Protein AF-A0ABD2Y4D6-F1 (afdb_monomer)

Secondary structure (DSSP, 8-state):
--HHHHHHHHHHHHTT-HHHHSSHHHHHHHHHHHS-HHHHHHHTTS---SHHHHHHHHHHHHHHHHHHHHHHHHTT-S------------PPPP---PPPPP--------PPPP-

Sequence (115 aa):
MSVVEYSHRFHALGMFALGVMSDRKEKCDRFRRGLLKDIRYKIAAIDTDTFKKLYDASARVDTYLRRQVAEERDDRGPYVPPQRQIYRPAVPPVRSVRPPQPSFSQFRGFRPQPL

Nearest PDB structures (foldseek):
  6m11-assembly1_a  TM=4.956E-01  e=5.314E+00  Sus scrofa

Solvent-accessible surface area (backbone atoms only — not comparable to full-atom values): 7523 Å² total; per-residue (Å²): 133,53,58,67,61,48,50,54,52,50,51,62,55,34,72,80,37,50,84,61,52,68,41,66,66,56,36,39,52,54,53,53,69,73,46,56,69,70,48,42,61,70,47,66,82,55,89,55,96,41,58,67,54,42,48,54,53,45,43,54,43,47,53,50,52,53,46,51,58,49,52,62,53,63,74,62,54,82,82,73,75,81,78,74,79,74,83,70,78,81,75,75,82,77,80,79,80,76,77,86,80,82,81,90,78,86,86,86,84,85,82,86,81,90,130

Foldseek 3Di:
DALVVLVVVLVVVCVVVVVQCVDQVSSLVVSLVPADPQLNVVCVPPDDSGPVSSSVSSNVSRVVVVVVVVVVVVVVPPPDPPPDPPPDPDDPDDPPPDPDDDDPDDDDDDDDDDD

Radius of gyration: 41.94 Å; Cα contacts (8 Å, |Δi|>4): 39; chains: 1; bounding box: 67×38×130 Å

pLDDT: mean 78.08, std 15.73, range [45.16, 95.62]

Mean predicted aligned error: 16.23 Å

Structure (mmCIF, N/CA/C/O backbone):
data_AF-A0ABD2Y4D6-F1
#
_entry.id   AF-A0ABD2Y4D6-F1
#
loop_
_atom_site.group_PDB
_atom_site.id
_atom_site.type_symbol
_atom_site.label_atom_id
_atom_site.label_alt_id
_atom_site.label_comp_id
_atom_site.label_asym_id
_atom_site.label_entity_id
_atom_site.label_seq_id
_atom_site.pdbx_PDB_ins_code
_atom_site.Cartn_x
_atom_site.Cartn_y
_atom_site.Cartn_z
_atom_site.occupancy
_atom_site.B_iso_or_equiv
_atom_site.auth_seq_id
_atom_site.auth_comp_id
_atom_site.auth_asym_id
_atom_site.auth_atom_id
_atom_site.pdbx_PDB_model_num
ATOM 1 N N . MET A 1 1 ? -0.340 -3.106 -9.870 1.00 85.19 1 MET A N 1
ATOM 2 C CA . MET A 1 1 ? -1.079 -1.956 -9.304 1.00 85.19 1 MET A CA 1
ATOM 3 C C . MET A 1 1 ? -0.196 -1.295 -8.260 1.00 85.19 1 MET A C 1
ATOM 5 O O . MET A 1 1 ? 0.430 -2.020 -7.493 1.00 85.19 1 MET A O 1
ATOM 9 N N . SER A 1 2 ? -0.066 0.031 -8.282 1.00 91.69 2 SER A N 1
ATOM 10 C CA . SER A 1 2 ? 0.672 0.782 -7.250 1.00 91.69 2 SER A CA 1
ATOM 11 C C . SER A 1 2 ? -0.113 0.840 -5.944 1.00 91.69 2 SER A C 1
ATOM 13 O O . SER A 1 2 ? -1.340 0.741 -5.945 1.00 91.69 2 SER A O 1
ATOM 15 N N . VAL A 1 3 ? 0.592 1.043 -4.832 1.00 93.75 3 VAL A N 1
ATOM 16 C CA . VAL A 1 3 ? -0.030 1.306 -3.526 1.00 93.75 3 VAL A CA 1
ATOM 17 C C . VAL A 1 3 ? -0.943 2.536 -3.567 1.00 93.75 3 VAL A C 1
ATOM 19 O O . VAL A 1 3 ? -1.976 2.533 -2.903 1.00 93.75 3 VAL A O 1
ATOM 22 N N . VAL A 1 4 ? -0.616 3.548 -4.377 1.00 94.06 4 VAL A N 1
ATOM 23 C CA . VAL A 1 4 ? -1.446 4.757 -4.543 1.00 94.06 4 VAL A CA 1
ATOM 24 C C . VAL A 1 4 ? -2.771 4.425 -5.236 1.00 94.06 4 VAL A C 1
ATOM 26 O O . VAL A 1 4 ? -3.847 4.768 -4.761 1.00 94.06 4 VAL A O 1
ATOM 29 N N . GLU A 1 5 ? -2.718 3.680 -6.339 1.00 94.19 5 GLU A N 1
ATOM 30 C CA . GLU A 1 5 ? -3.926 3.243 -7.052 1.00 94.19 5 GLU A CA 1
ATOM 31 C C . GLU A 1 5 ? -4.785 2.319 -6.182 1.00 94.19 5 GLU A C 1
ATOM 33 O O . GLU A 1 5 ? -6.016 2.404 -6.175 1.00 94.19 5 GLU A O 1
ATOM 38 N N . TYR A 1 6 ? -4.125 1.437 -5.430 1.00 95.62 6 TYR A N 1
ATOM 39 C CA . TYR A 1 6 ? -4.782 0.544 -4.492 1.00 95.62 6 TYR A CA 1
ATOM 40 C C . TYR A 1 6 ? -5.503 1.316 -3.388 1.00 95.62 6 TYR A C 1
ATOM 42 O O . TYR A 1 6 ? -6.656 1.002 -3.097 1.00 95.62 6 TYR A O 1
ATOM 50 N N . SER A 1 7 ? -4.873 2.338 -2.798 1.00 94.31 7 SER A N 1
ATOM 51 C CA . SER A 1 7 ? -5.497 3.130 -1.735 1.00 94.31 7 SER A CA 1
ATOM 52 C C . SER A 1 7 ? -6.745 3.852 -2.232 1.00 94.31 7 SER A C 1
ATOM 54 O O . SER A 1 7 ? -7.771 3.817 -1.555 1.00 94.31 7 SER A O 1
ATOM 56 N N . HIS A 1 8 ? -6.714 4.412 -3.443 1.00 94.69 8 HIS A N 1
ATOM 57 C CA . HIS A 1 8 ? -7.880 5.063 -4.039 1.00 94.69 8 HIS A CA 1
ATOM 58 C C . HIS A 1 8 ? -9.045 4.081 -4.205 1.00 94.69 8 HIS A C 1
ATOM 60 O O . HIS A 1 8 ? -10.167 4.373 -3.789 1.00 94.69 8 HIS A O 1
ATOM 66 N N . ARG A 1 9 ? -8.780 2.881 -4.738 1.00 94.06 9 ARG A N 1
ATOM 67 C CA . ARG A 1 9 ? -9.802 1.828 -4.870 1.00 94.06 9 ARG A CA 1
ATOM 68 C C . ARG A 1 9 ? -10.302 1.338 -3.515 1.00 94.06 9 ARG A C 1
ATOM 70 O O . ARG A 1 9 ? -11.498 1.126 -3.350 1.00 94.06 9 ARG A O 1
ATOM 77 N N . PHE A 1 10 ? -9.410 1.193 -2.541 1.00 93.81 10 PHE A N 1
ATOM 78 C CA . PHE A 1 10 ? -9.754 0.793 -1.180 1.00 93.81 10 PHE A CA 1
ATOM 79 C C . PHE A 1 10 ? -10.701 1.801 -0.519 1.00 93.81 10 PHE A C 1
ATOM 81 O O . PHE A 1 10 ? -11.701 1.403 0.073 1.00 93.81 10 PHE A O 1
ATOM 88 N N . HIS A 1 11 ? -10.435 3.100 -0.670 1.00 91.75 11 HIS A N 1
ATOM 89 C CA . HIS A 1 11 ? -11.318 4.152 -0.171 1.00 91.75 11 HIS A CA 1
ATOM 90 C C . HIS A 1 11 ? -12.656 4.192 -0.909 1.00 91.75 11 HIS A C 1
ATOM 92 O O . HIS A 1 11 ? -13.692 4.280 -0.254 1.00 91.75 11 HIS A O 1
ATOM 98 N N . ALA A 1 12 ? -12.649 4.061 -2.238 1.00 92.88 12 ALA A N 1
ATOM 99 C CA . ALA A 1 12 ? -13.873 4.022 -3.035 1.00 92.88 12 ALA A CA 1
ATOM 100 C C . ALA A 1 12 ? -14.790 2.860 -2.619 1.00 92.88 12 ALA A C 1
ATOM 102 O O . ALA A 1 12 ? -15.984 3.057 -2.421 1.00 92.88 12 ALA A O 1
ATOM 103 N N . LEU A 1 13 ? -14.228 1.666 -2.409 1.00 90.56 13 LEU A N 1
ATOM 104 C CA . LEU A 1 13 ? -14.974 0.508 -1.906 1.00 90.56 13 LEU A CA 1
ATOM 105 C C . LEU A 1 13 ? -15.403 0.686 -0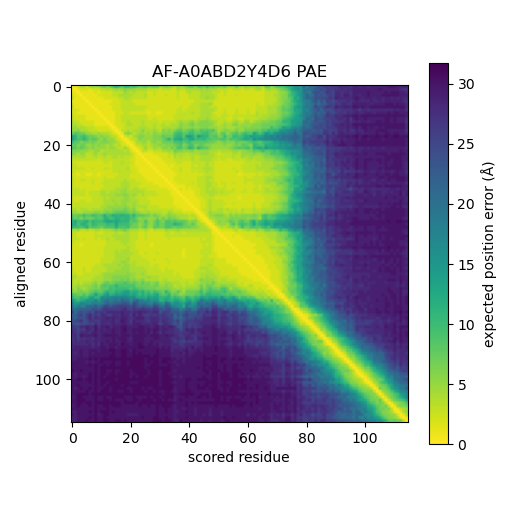.445 1.00 90.56 13 LEU A C 1
ATOM 107 O O . LEU A 1 13 ? -16.488 0.256 -0.058 1.00 90.56 13 LEU A O 1
ATOM 111 N N . GLY A 1 14 ? -14.576 1.350 0.361 1.00 88.19 14 GLY A N 1
ATOM 112 C CA . GLY A 1 14 ? -14.865 1.634 1.762 1.00 88.19 14 GLY A CA 1
ATOM 113 C C . GLY A 1 14 ? -16.122 2.478 1.979 1.00 88.19 14 GLY A C 1
ATOM 114 O O . GLY A 1 14 ? -16.788 2.299 2.996 1.00 88.19 14 GLY A O 1
ATOM 115 N N . MET A 1 15 ? -16.503 3.319 1.010 1.00 88.75 15 MET A N 1
ATOM 116 C CA . MET A 1 15 ? -17.748 4.100 1.059 1.00 88.75 15 MET A CA 1
ATOM 117 C C . MET A 1 15 ? -19.001 3.221 1.148 1.00 88.75 15 MET A C 1
ATOM 119 O O . MET A 1 15 ? -19.992 3.623 1.750 1.00 88.75 15 MET A O 1
ATOM 123 N N . PHE A 1 16 ? -18.946 2.010 0.591 1.00 89.44 16 PHE A N 1
ATOM 124 C CA . PHE A 1 16 ? -20.055 1.052 0.601 1.00 89.44 16 PHE A CA 1
ATOM 125 C C . PHE A 1 16 ? -19.988 0.074 1.782 1.00 89.44 16 PHE A C 1
ATOM 127 O O . PHE A 1 16 ? -20.924 -0.684 2.015 1.00 89.44 16 PHE A O 1
ATOM 134 N N . ALA A 1 17 ? -18.890 0.087 2.542 1.00 85.50 17 ALA A N 1
ATOM 135 C CA . ALA A 1 17 ? -18.618 -0.831 3.643 1.00 85.50 17 ALA A CA 1
ATOM 136 C C . ALA A 1 17 ? -18.323 -0.066 4.944 1.00 85.50 17 ALA A C 1
ATOM 138 O O . ALA A 1 17 ? -17.332 -0.335 5.628 1.00 85.50 17 ALA A O 1
ATOM 139 N N . LEU A 1 18 ? -19.195 0.891 5.285 1.00 81.50 18 LEU A N 1
ATOM 140 C CA . LEU A 1 18 ? -19.015 1.804 6.420 1.00 81.50 18 LEU A CA 1
ATOM 141 C C . LEU A 1 18 ? -18.755 1.062 7.736 1.00 81.50 18 LEU A C 1
ATOM 143 O O . LEU A 1 18 ? -17.799 1.392 8.425 1.00 81.50 18 LEU A O 1
ATOM 147 N N . GLY A 1 19 ? -19.515 0.004 8.042 1.00 80.50 19 GLY A N 1
ATOM 148 C CA . GLY A 1 19 ? -19.344 -0.763 9.286 1.00 80.50 19 GLY A CA 1
ATOM 149 C C . GLY A 1 19 ? -17.930 -1.325 9.483 1.00 80.50 19 GLY A C 1
ATOM 150 O O . GLY A 1 19 ? -17.418 -1.319 10.594 1.00 80.50 19 GLY A O 1
ATOM 151 N N . VAL A 1 20 ? -17.271 -1.723 8.393 1.00 75.44 20 VAL A N 1
ATOM 152 C CA . VAL A 1 20 ? -15.921 -2.314 8.395 1.00 75.44 20 VAL A CA 1
ATOM 153 C C . VAL A 1 20 ? -14.822 -1.243 8.356 1.00 75.44 20 VAL A C 1
ATOM 155 O O . VAL A 1 20 ? -13.681 -1.482 8.741 1.00 75.44 20 VAL A O 1
ATOM 158 N N . MET A 1 21 ? -15.142 -0.051 7.853 1.00 83.06 21 MET A N 1
ATOM 159 C CA . MET A 1 21 ? -14.202 1.069 7.726 1.00 83.06 21 MET A CA 1
ATOM 160 C C . MET A 1 21 ? -14.213 2.006 8.938 1.00 83.06 21 MET A C 1
ATOM 162 O O . MET A 1 21 ? -13.313 2.844 9.051 1.00 83.06 21 MET A O 1
ATOM 166 N N . SER A 1 22 ? -15.214 1.873 9.814 1.00 83.38 22 SER A N 1
ATOM 167 C CA . SER A 1 22 ? -15.376 2.657 11.042 1.00 83.38 22 SER A CA 1
ATOM 168 C C . SER A 1 22 ? -14.286 2.375 12.071 1.00 83.38 22 SER A C 1
ATOM 170 O O . SER A 1 22 ? -13.783 3.311 12.694 1.00 83.38 22 SER A O 1
ATOM 172 N N . ASP A 1 23 ? -13.890 1.109 12.241 1.00 89.25 23 ASP A N 1
ATOM 173 C CA . ASP A 1 23 ? -12.791 0.773 13.141 1.00 89.25 23 ASP A CA 1
ATOM 174 C C . ASP A 1 23 ? -11.436 1.018 12.465 1.00 89.25 23 ASP A C 1
ATOM 176 O O . ASP A 1 23 ? -11.123 0.503 11.387 1.00 89.25 23 ASP A O 1
ATOM 180 N N . ARG A 1 24 ? -10.594 1.811 13.133 1.00 87.38 24 ARG A N 1
ATOM 181 C CA . ARG A 1 24 ? -9.252 2.148 12.650 1.00 87.38 24 ARG A CA 1
ATOM 182 C C . ARG A 1 24 ? -8.375 0.906 12.556 1.00 87.38 24 ARG A C 1
ATOM 184 O O . ARG A 1 24 ? -7.613 0.793 11.594 1.00 87.38 24 ARG A O 1
ATOM 191 N N . LYS A 1 25 ? -8.479 -0.011 13.524 1.00 87.56 25 LYS A N 1
ATOM 192 C CA . LYS A 1 25 ? -7.639 -1.212 13.571 1.00 87.56 25 LYS A CA 1
ATOM 193 C C . LYS A 1 25 ? -8.032 -2.185 12.463 1.00 87.56 25 LYS A C 1
ATOM 195 O O . LYS A 1 25 ? -7.162 -2.592 11.691 1.00 87.56 25 LYS A O 1
ATOM 200 N N . GLU A 1 26 ? -9.322 -2.480 12.311 1.00 88.62 26 GLU A N 1
ATOM 201 C CA . GLU A 1 26 ? -9.814 -3.302 11.197 1.00 88.62 26 GLU A CA 1
ATOM 202 C C . GLU A 1 26 ? -9.490 -2.702 9.828 1.00 88.62 26 GLU A C 1
ATOM 204 O O . GLU A 1 26 ? -9.045 -3.422 8.929 1.00 88.62 26 GLU A O 1
ATOM 209 N N . LYS A 1 27 ? -9.648 -1.383 9.663 1.00 90.69 27 LYS A N 1
ATOM 210 C CA . LYS A 1 27 ? -9.307 -0.691 8.416 1.00 90.69 27 LYS A CA 1
ATOM 211 C C . LYS A 1 27 ? -7.834 -0.868 8.053 1.00 90.69 27 LYS A C 1
ATOM 213 O O . LYS A 1 27 ? -7.523 -1.196 6.905 1.00 90.69 27 LYS A O 1
ATOM 218 N N . CYS A 1 28 ? -6.931 -0.666 9.013 1.00 91.00 28 CYS A N 1
ATOM 219 C CA . CYS A 1 28 ? -5.499 -0.887 8.818 1.00 91.00 28 CYS A CA 1
ATOM 220 C C . CYS A 1 28 ? -5.198 -2.346 8.460 1.00 91.00 28 CYS A C 1
ATOM 222 O O . CYS A 1 28 ? -4.453 -2.603 7.514 1.00 91.00 28 CYS A O 1
ATOM 224 N N . ASP A 1 29 ? -5.803 -3.303 9.162 1.00 90.19 29 ASP A N 1
ATOM 225 C CA . ASP A 1 29 ? -5.556 -4.724 8.923 1.00 90.19 29 ASP A CA 1
ATOM 226 C C . ASP A 1 29 ? -6.073 -5.189 7.549 1.00 90.19 29 ASP A C 1
ATOM 228 O O . ASP A 1 29 ? -5.369 -5.882 6.812 1.00 90.19 29 ASP A O 1
ATOM 232 N N . ARG A 1 30 ? -7.263 -4.741 7.132 1.00 91.75 30 ARG A N 1
ATOM 233 C CA . ARG A 1 30 ? -7.797 -4.998 5.782 1.00 91.75 30 ARG A CA 1
ATOM 234 C C . ARG A 1 30 ? -6.921 -4.388 4.701 1.00 91.75 30 ARG A C 1
ATOM 236 O O . ARG A 1 30 ? -6.626 -5.054 3.707 1.00 91.75 30 ARG A O 1
ATOM 243 N N . PHE A 1 31 ? -6.486 -3.144 4.901 1.00 92.62 31 PHE A N 1
ATOM 244 C CA . PHE A 1 31 ? -5.574 -2.496 3.970 1.00 92.62 31 PHE A CA 1
ATOM 245 C C . PHE A 1 31 ? -4.290 -3.312 3.837 1.00 92.62 31 PHE A C 1
ATOM 247 O O . PHE A 1 31 ? -3.915 -3.662 2.717 1.00 92.62 31 PHE A O 1
ATOM 254 N N . ARG A 1 32 ? -3.691 -3.707 4.972 1.00 91.94 32 ARG A N 1
ATOM 255 C CA . ARG A 1 32 ? -2.483 -4.536 5.018 1.00 91.94 32 ARG A CA 1
ATOM 256 C C . ARG A 1 32 ? -2.690 -5.865 4.308 1.00 91.94 32 ARG A C 1
ATOM 258 O O . ARG A 1 32 ? -1.816 -6.265 3.552 1.00 91.94 32 ARG A O 1
ATOM 265 N N . ARG A 1 33 ? -3.837 -6.526 4.486 1.00 91.38 33 ARG A N 1
ATOM 266 C CA . ARG A 1 33 ? -4.160 -7.801 3.827 1.00 91.38 33 ARG A CA 1
ATOM 267 C C . ARG A 1 33 ? -4.173 -7.710 2.302 1.00 91.38 33 ARG A C 1
ATOM 269 O O . ARG A 1 33 ? -3.704 -8.654 1.670 1.00 91.38 33 ARG A O 1
ATOM 276 N N . GLY A 1 34 ? -4.653 -6.608 1.727 1.00 92.31 34 GLY A N 1
ATOM 277 C CA . GLY A 1 34 ? -4.705 -6.432 0.270 1.00 92.31 34 GLY A CA 1
ATOM 278 C C . GLY A 1 34 ? -3.434 -5.865 -0.374 1.00 92.31 34 GLY A C 1
ATOM 279 O O . GLY A 1 34 ? -3.382 -5.744 -1.596 1.00 92.31 34 GLY A O 1
ATOM 280 N N . LEU A 1 35 ? -2.393 -5.548 0.404 1.00 93.50 35 LEU A N 1
ATOM 281 C CA . LEU A 1 35 ? -1.088 -5.176 -0.146 1.00 93.50 35 LEU A CA 1
ATOM 282 C C . LEU A 1 35 ? -0.374 -6.381 -0.782 1.00 93.50 35 LEU A C 1
ATOM 284 O O . LEU A 1 35 ? -0.570 -7.538 -0.399 1.00 93.50 35 LEU A O 1
ATOM 288 N N . LEU A 1 36 ? 0.522 -6.095 -1.729 1.00 93.06 36 LEU A N 1
ATOM 289 C CA . LEU A 1 36 ? 1.388 -7.103 -2.344 1.00 93.06 36 LEU A CA 1
ATOM 290 C C . LEU A 1 36 ? 2.237 -7.818 -1.285 1.00 93.06 36 LEU A C 1
ATOM 292 O O . LEU A 1 36 ? 2.637 -7.220 -0.286 1.00 93.06 36 LEU A O 1
ATOM 296 N N . LYS A 1 37 ? 2.523 -9.109 -1.501 1.00 92.81 37 LYS A N 1
ATOM 297 C CA . LYS A 1 37 ? 3.276 -9.948 -0.550 1.00 92.81 37 LYS A CA 1
ATOM 298 C C . LYS A 1 37 ? 4.629 -9.330 -0.178 1.00 92.81 37 LYS A C 1
ATOM 300 O O . LYS A 1 37 ? 4.942 -9.267 1.006 1.00 92.81 37 LYS A O 1
ATOM 305 N N . ASP A 1 38 ? 5.359 -8.804 -1.156 1.00 92.50 38 ASP A N 1
ATOM 306 C CA . ASP A 1 38 ? 6.694 -8.230 -0.944 1.00 92.50 38 ASP A CA 1
ATOM 307 C C . ASP A 1 38 ? 6.641 -6.945 -0.112 1.00 92.50 38 ASP A C 1
ATOM 309 O O . ASP A 1 38 ? 7.457 -6.734 0.786 1.00 92.50 38 ASP A O 1
ATOM 313 N N . ILE A 1 39 ? 5.618 -6.119 -0.355 1.00 93.06 39 ILE A N 1
ATOM 314 C CA . ILE A 1 39 ? 5.365 -4.905 0.425 1.00 93.06 39 ILE A CA 1
ATOM 315 C C . ILE A 1 39 ? 4.987 -5.287 1.857 1.00 93.06 39 ILE A C 1
ATOM 317 O O . ILE A 1 39 ? 5.592 -4.778 2.796 1.00 93.06 39 ILE A O 1
ATOM 321 N N . ARG A 1 40 ? 4.043 -6.228 2.027 1.00 93.12 40 ARG A N 1
ATOM 322 C CA . ARG A 1 40 ? 3.607 -6.737 3.340 1.00 93.12 40 ARG A CA 1
ATOM 323 C C . ARG A 1 40 ? 4.769 -7.264 4.168 1.00 93.12 40 ARG A C 1
ATOM 325 O O . ARG A 1 40 ? 4.834 -6.967 5.354 1.00 93.12 40 ARG A O 1
ATOM 332 N N . TYR A 1 41 ? 5.671 -8.021 3.550 1.00 92.00 41 TYR A N 1
ATOM 333 C CA . TYR A 1 41 ? 6.839 -8.571 4.226 1.00 92.00 41 TYR A CA 1
ATOM 334 C C . TYR A 1 41 ? 7.766 -7.465 4.742 1.00 92.00 41 TYR A C 1
ATOM 336 O O . TYR A 1 41 ? 8.153 -7.477 5.907 1.00 92.00 41 TYR A O 1
ATOM 344 N N . LYS A 1 42 ? 8.062 -6.457 3.913 1.00 91.00 42 LYS A N 1
ATOM 345 C CA . LYS A 1 42 ? 8.951 -5.350 4.297 1.00 91.00 42 LYS A CA 1
ATOM 346 C C . LYS A 1 42 ? 8.353 -4.419 5.356 1.00 91.00 42 LYS A C 1
ATOM 348 O O . LYS A 1 42 ? 9.098 -3.894 6.176 1.00 91.00 42 LYS A O 1
ATOM 353 N N . ILE A 1 43 ? 7.034 -4.221 5.368 1.00 91.00 43 ILE A N 1
ATOM 354 C CA . ILE A 1 43 ? 6.363 -3.393 6.387 1.00 91.00 43 ILE A CA 1
ATOM 355 C C . ILE A 1 43 ? 5.985 -4.176 7.652 1.00 91.00 43 ILE A C 1
ATOM 357 O O . ILE A 1 43 ? 5.543 -3.561 8.615 1.00 91.00 43 ILE A O 1
ATOM 361 N N . ALA A 1 44 ? 6.129 -5.507 7.676 1.00 87.31 44 ALA A N 1
ATOM 362 C CA . ALA A 1 44 ? 5.709 -6.337 8.809 1.00 87.31 44 ALA A CA 1
ATOM 363 C C . ALA A 1 44 ? 6.423 -5.975 10.121 1.00 87.31 44 ALA A C 1
ATOM 365 O O . ALA A 1 44 ? 5.843 -6.152 11.186 1.00 87.31 44 ALA A O 1
ATOM 366 N N . ALA A 1 45 ? 7.649 -5.454 10.027 1.00 82.25 45 ALA A N 1
ATOM 367 C CA . ALA A 1 45 ? 8.452 -5.010 11.163 1.00 82.25 45 ALA A CA 1
ATOM 368 C C . ALA A 1 45 ? 8.111 -3.589 11.655 1.00 82.25 45 ALA A C 1
ATOM 370 O O . ALA A 1 45 ? 8.658 -3.146 12.661 1.00 82.25 45 ALA A O 1
ATOM 371 N N . ILE A 1 46 ? 7.254 -2.851 10.941 1.00 81.56 46 ILE A N 1
ATOM 372 C CA . ILE A 1 46 ? 6.908 -1.468 11.276 1.00 81.56 46 ILE A CA 1
ATOM 373 C C . ILE A 1 46 ? 5.557 -1.469 11.982 1.00 81.56 46 ILE A C 1
ATOM 375 O O . ILE A 1 46 ? 4.531 -1.773 11.372 1.00 81.56 46 ILE A O 1
ATOM 379 N N . ASP A 1 47 ? 5.550 -1.066 13.250 1.00 75.88 47 ASP A N 1
ATOM 380 C CA . ASP A 1 47 ? 4.305 -0.859 13.980 1.00 75.88 47 ASP A CA 1
ATOM 381 C C . ASP A 1 47 ? 3.623 0.426 13.497 1.00 75.88 47 ASP A C 1
ATOM 383 O O . ASP A 1 47 ? 4.065 1.554 13.739 1.00 75.88 47 ASP A O 1
ATOM 387 N N . THR A 1 48 ? 2.534 0.258 12.751 1.00 78.31 48 THR A N 1
ATOM 388 C CA . THR A 1 48 ? 1.767 1.369 12.187 1.00 78.31 48 THR A CA 1
ATOM 389 C C . THR A 1 48 ? 0.408 1.461 12.860 1.00 78.31 48 THR A C 1
ATOM 391 O O . THR A 1 48 ? -0.567 0.867 12.407 1.00 78.31 48 THR A O 1
ATOM 394 N N . ASP A 1 49 ? 0.341 2.270 13.911 1.00 82.00 49 ASP A N 1
ATOM 395 C CA . ASP A 1 49 ? -0.884 2.519 14.685 1.00 82.00 49 ASP A CA 1
ATOM 396 C C . ASP A 1 49 ? -1.932 3.367 13.927 1.00 82.00 49 ASP A C 1
ATOM 398 O O . ASP A 1 49 ? -3.092 3.493 14.304 1.00 82.00 49 ASP A O 1
ATOM 402 N N . THR A 1 50 ? -1.551 3.975 12.800 1.00 88.56 50 THR A N 1
ATOM 403 C CA . THR A 1 50 ? -2.452 4.823 12.008 1.00 88.56 50 THR A CA 1
ATOM 404 C C . THR A 1 50 ? -2.414 4.437 10.542 1.00 88.56 50 THR A C 1
ATOM 406 O O . THR A 1 50 ? -1.339 4.231 9.978 1.00 88.56 50 THR A O 1
ATOM 409 N N . PHE A 1 51 ? -3.580 4.467 9.890 1.00 90.38 51 PHE A N 1
ATOM 410 C CA . PHE A 1 51 ? -3.715 4.213 8.455 1.00 90.38 51 PHE A CA 1
ATOM 411 C C . PHE A 1 51 ? -2.758 5.067 7.615 1.00 90.38 51 PHE A C 1
ATOM 413 O O . PHE A 1 51 ? -2.122 4.560 6.699 1.00 90.38 51 PHE A O 1
ATOM 420 N N . LYS A 1 52 ? -2.589 6.348 7.968 1.00 91.75 52 LYS A N 1
ATOM 421 C CA . LYS A 1 52 ? -1.642 7.241 7.290 1.00 91.75 52 LYS A CA 1
ATOM 422 C C . LYS A 1 52 ? -0.200 6.724 7.362 1.00 91.75 52 LYS A C 1
ATOM 424 O O . LYS A 1 52 ? 0.473 6.686 6.342 1.00 91.75 52 LYS A O 1
ATOM 429 N N . LYS A 1 53 ? 0.261 6.283 8.540 1.00 92.31 53 LYS A N 1
ATOM 430 C CA . LYS A 1 53 ? 1.614 5.722 8.712 1.00 92.31 53 LYS A CA 1
ATOM 431 C C . LYS A 1 53 ? 1.785 4.442 7.892 1.00 92.31 53 LYS A C 1
ATOM 433 O O . LYS A 1 53 ? 2.807 4.277 7.235 1.00 92.31 53 LYS A O 1
ATOM 438 N N . LEU A 1 54 ? 0.767 3.577 7.895 1.00 93.12 54 LEU A N 1
ATOM 439 C CA . LEU A 1 54 ? 0.740 2.354 7.091 1.00 93.12 54 LEU A CA 1
ATOM 440 C C . LEU A 1 54 ? 0.820 2.662 5.593 1.00 93.12 54 LEU A C 1
ATOM 442 O O . LEU A 1 54 ? 1.624 2.056 4.887 1.00 93.12 54 LEU A O 1
ATOM 446 N N . TYR A 1 55 ? 0.029 3.621 5.115 1.00 94.25 55 TYR A N 1
ATOM 447 C CA . TYR A 1 55 ? 0.041 4.065 3.726 1.00 94.25 55 TYR A CA 1
ATOM 448 C C . TYR A 1 55 ? 1.399 4.653 3.327 1.00 94.25 55 TYR A C 1
ATOM 450 O O . TYR A 1 55 ? 1.988 4.192 2.351 1.00 94.25 55 TYR A O 1
ATOM 458 N N . ASP A 1 56 ? 1.926 5.599 4.109 1.00 93.81 56 ASP A N 1
ATOM 459 C CA . ASP A 1 56 ? 3.205 6.263 3.834 1.00 93.81 56 ASP A CA 1
ATOM 460 C C . ASP A 1 56 ? 4.357 5.238 3.787 1.00 93.81 56 ASP A C 1
ATOM 462 O O . ASP A 1 56 ? 5.181 5.263 2.870 1.00 93.81 56 ASP A O 1
ATOM 466 N N . ALA A 1 57 ? 4.392 4.287 4.730 1.00 93.44 57 ALA A N 1
ATOM 467 C CA . ALA A 1 57 ? 5.373 3.200 4.740 1.00 93.44 57 ALA A CA 1
ATOM 468 C C . ALA A 1 57 ? 5.226 2.282 3.516 1.00 93.44 57 ALA A C 1
ATOM 470 O O . ALA A 1 57 ? 6.211 1.970 2.847 1.00 93.44 57 ALA A O 1
ATOM 471 N N . SER A 1 58 ? 3.994 1.896 3.180 1.00 94.25 58 SER A N 1
ATOM 472 C CA . SER A 1 58 ? 3.707 1.035 2.026 1.00 94.25 58 SER A CA 1
ATOM 473 C C . SER A 1 58 ? 4.101 1.701 0.706 1.00 94.25 58 SER A C 1
ATOM 475 O O . SER A 1 58 ? 4.690 1.053 -0.156 1.00 94.25 58 SER A O 1
ATOM 477 N N . ALA A 1 59 ? 3.824 2.999 0.555 1.00 94.38 59 ALA A N 1
ATOM 478 C CA . ALA A 1 59 ? 4.161 3.768 -0.639 1.00 94.38 59 ALA A CA 1
ATOM 479 C C . ALA A 1 59 ? 5.681 3.896 -0.827 1.00 94.38 59 ALA A C 1
ATOM 481 O O . ALA A 1 59 ? 6.174 3.740 -1.942 1.00 94.38 59 ALA A O 1
ATOM 482 N N . ARG A 1 60 ? 6.438 4.108 0.260 1.00 94.19 60 ARG A N 1
ATOM 483 C CA . ARG A 1 60 ? 7.913 4.116 0.226 1.00 94.19 60 ARG A CA 1
ATOM 484 C C . ARG A 1 60 ? 8.494 2.766 -0.193 1.00 94.19 60 ARG A C 1
ATOM 486 O O . ARG A 1 60 ? 9.475 2.718 -0.927 1.00 94.19 60 ARG A O 1
ATOM 493 N N . VAL A 1 61 ? 7.899 1.668 0.266 1.00 93.81 61 VAL A N 1
ATOM 494 C CA . VAL A 1 61 ? 8.343 0.325 -0.125 1.00 93.81 61 VAL A CA 1
ATOM 495 C C . VAL A 1 61 ? 7.996 0.024 -1.585 1.00 93.81 61 VAL A C 1
ATOM 497 O O . VAL A 1 61 ? 8.829 -0.539 -2.289 1.00 93.81 61 VAL A O 1
ATOM 500 N N . ASP A 1 62 ? 6.814 0.421 -2.067 1.00 94.88 62 ASP A N 1
ATOM 501 C CA . ASP A 1 62 ? 6.420 0.265 -3.479 1.00 94.88 62 ASP A CA 1
ATOM 502 C C . ASP A 1 62 ? 7.400 0.988 -4.412 1.00 94.88 62 ASP A C 1
ATOM 504 O O . ASP A 1 62 ? 7.873 0.407 -5.388 1.00 94.88 62 ASP A O 1
ATOM 508 N N . THR A 1 63 ? 7.773 2.232 -4.091 1.00 93.31 63 THR A N 1
ATOM 509 C CA . THR A 1 63 ? 8.745 2.988 -4.895 1.00 93.31 63 THR A CA 1
ATOM 510 C C . THR A 1 63 ? 10.141 2.377 -4.842 1.00 93.31 63 THR A C 1
ATOM 512 O O . THR A 1 63 ? 10.793 2.287 -5.882 1.00 93.31 63 THR A O 1
ATOM 515 N N . TYR A 1 64 ? 10.583 1.902 -3.675 1.00 92.56 64 TYR A N 1
ATOM 516 C CA . TYR A 1 64 ? 11.857 1.196 -3.533 1.00 92.56 64 TYR A CA 1
ATOM 517 C C . TYR A 1 64 ? 11.905 -0.088 -4.373 1.00 92.56 64 TYR A C 1
ATOM 519 O O . TYR A 1 64 ? 12.845 -0.285 -5.138 1.00 92.56 64 TYR A O 1
ATOM 527 N N . LEU A 1 65 ? 10.876 -0.938 -4.286 1.00 91.25 65 LEU A N 1
ATOM 528 C CA . LEU A 1 65 ? 10.810 -2.189 -5.048 1.00 91.25 65 LEU A CA 1
ATOM 529 C C . LEU A 1 65 ? 10.768 -1.932 -6.557 1.00 91.25 65 LEU A C 1
ATOM 531 O O . LEU A 1 65 ? 11.458 -2.601 -7.319 1.00 91.25 65 LEU A O 1
ATOM 535 N N . ARG A 1 66 ? 9.996 -0.935 -6.999 1.00 90.25 66 ARG A N 1
ATOM 536 C CA . ARG A 1 66 ? 9.941 -0.547 -8.415 1.00 90.25 66 ARG A CA 1
ATOM 537 C C . ARG A 1 66 ? 11.278 -0.037 -8.927 1.00 90.25 66 ARG A C 1
ATOM 539 O O . ARG A 1 66 ? 11.636 -0.352 -10.056 1.00 90.25 66 ARG A O 1
ATOM 546 N N . ARG A 1 67 ? 12.005 0.728 -8.107 1.00 89.75 67 ARG A N 1
ATOM 547 C CA . ARG A 1 67 ? 13.350 1.194 -8.446 1.00 89.75 67 ARG A CA 1
ATOM 548 C C . ARG A 1 67 ? 14.319 0.024 -8.586 1.00 89.75 67 ARG A C 1
ATOM 550 O O . ARG A 1 67 ? 14.982 -0.052 -9.608 1.00 89.75 67 ARG A O 1
ATOM 557 N N . GLN A 1 68 ? 14.323 -0.915 -7.640 1.00 86.62 68 GLN A N 1
ATOM 558 C CA . GLN A 1 68 ? 15.180 -2.101 -7.736 1.00 86.62 68 GLN A CA 1
ATOM 559 C C . GLN A 1 68 ? 14.896 -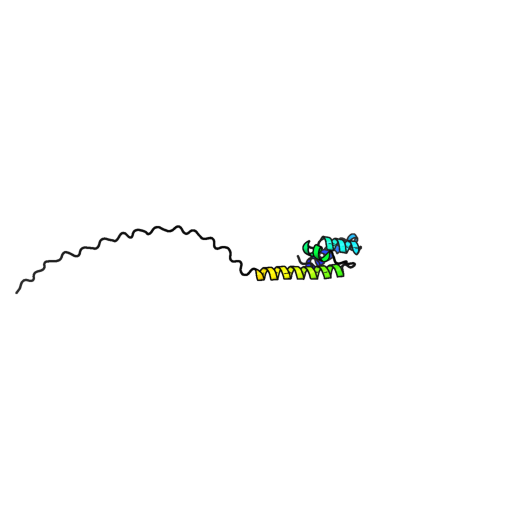2.932 -8.990 1.00 86.62 68 GLN A C 1
ATOM 561 O O . GLN A 1 68 ? 15.823 -3.361 -9.660 1.00 86.62 68 GLN A O 1
ATOM 566 N N . VAL A 1 69 ? 13.624 -3.126 -9.347 1.00 85.56 69 VAL A N 1
ATOM 567 C CA . VAL A 1 69 ? 13.260 -3.849 -10.578 1.00 85.56 69 VAL A CA 1
ATOM 568 C C . VAL A 1 69 ? 13.704 -3.097 -11.839 1.00 85.56 69 VAL A C 1
ATOM 570 O O . VAL A 1 69 ? 13.998 -3.733 -12.848 1.00 85.56 69 VAL A O 1
ATOM 573 N N . ALA A 1 70 ? 13.723 -1.763 -11.812 1.00 81.88 70 ALA A N 1
ATOM 574 C CA . ALA A 1 70 ? 14.221 -0.960 -12.925 1.00 81.88 70 ALA A CA 1
ATOM 575 C C . ALA A 1 70 ? 15.751 -1.057 -13.049 1.00 81.88 70 ALA A C 1
ATOM 577 O O . ALA A 1 70 ? 16.241 -1.358 -14.131 1.00 81.88 70 ALA A O 1
ATOM 578 N N . GLU A 1 71 ? 16.481 -0.907 -11.942 1.00 79.81 71 GLU A N 1
ATOM 579 C CA . GLU A 1 71 ? 17.946 -1.048 -11.896 1.00 79.81 71 GLU A CA 1
ATOM 580 C C . GLU A 1 71 ? 18.389 -2.448 -12.355 1.00 79.81 71 GLU A C 1
ATOM 582 O O . GLU A 1 71 ? 19.218 -2.587 -13.249 1.00 79.81 71 GLU A O 1
ATOM 587 N N . GLU A 1 72 ? 17.737 -3.502 -11.857 1.00 77.31 72 GLU A N 1
ATOM 588 C CA . GLU A 1 72 ? 18.057 -4.887 -12.224 1.00 77.31 72 GLU A CA 1
ATOM 589 C C . GLU A 1 72 ? 17.720 -5.220 -13.692 1.00 77.31 72 GLU A C 1
ATOM 591 O O . GLU A 1 72 ? 18.159 -6.242 -14.223 1.00 77.31 72 GLU A O 1
ATOM 596 N N . ARG A 1 73 ? 16.910 -4.397 -14.367 1.00 69.00 73 ARG A N 1
ATOM 597 C CA . ARG A 1 73 ? 16.675 -4.509 -15.813 1.00 69.00 73 ARG A CA 1
ATOM 598 C C . ARG A 1 73 ? 17.753 -3.807 -16.623 1.00 69.00 73 ARG A C 1
ATOM 600 O O . ARG A 1 73 ? 18.126 -4.344 -17.663 1.00 69.00 73 ARG A O 1
ATOM 607 N N . ASP A 1 74 ? 18.247 -2.672 -16.146 1.00 67.62 74 ASP A N 1
ATOM 608 C CA . ASP A 1 74 ? 19.320 -1.934 -16.810 1.00 67.62 74 ASP A CA 1
ATOM 609 C C . ASP A 1 74 ? 20.654 -2.700 -16.732 1.00 67.62 74 ASP A C 1
ATOM 611 O O . ASP A 1 74 ? 21.375 -2.781 -17.728 1.00 67.62 74 ASP A O 1
ATOM 615 N N . ASP A 1 75 ? 20.930 -3.388 -15.617 1.00 63.03 75 ASP A N 1
ATOM 616 C CA . ASP A 1 75 ? 22.156 -4.185 -15.437 1.00 63.03 75 ASP A CA 1
ATOM 617 C C . ASP A 1 75 ? 22.226 -5.452 -16.312 1.00 63.03 75 ASP A C 1
ATOM 619 O O . ASP A 1 75 ? 23.305 -6.006 -16.532 1.00 63.03 75 ASP A O 1
ATOM 623 N N . ARG A 1 76 ? 21.097 -5.939 -16.847 1.00 62.25 76 ARG A N 1
ATOM 624 C CA . ARG A 1 76 ? 21.076 -7.157 -17.685 1.00 62.25 76 ARG A CA 1
ATOM 625 C C . ARG A 1 76 ? 21.601 -6.930 -19.104 1.00 62.25 76 ARG A C 1
ATOM 627 O O . ARG A 1 76 ? 21.751 -7.906 -19.842 1.00 62.25 76 ARG A O 1
ATOM 634 N N . GLY A 1 77 ? 21.891 -5.682 -19.484 1.00 64.81 77 GLY A N 1
ATOM 635 C CA . GLY A 1 77 ? 22.285 -5.321 -20.845 1.00 64.81 77 GLY A CA 1
ATOM 636 C C . GLY A 1 77 ? 21.220 -5.701 -21.890 1.00 64.81 77 GLY A C 1
ATOM 637 O O . GLY A 1 77 ? 20.149 -6.219 -21.557 1.00 64.81 77 GLY A O 1
ATOM 638 N N . PRO A 1 78 ? 21.464 -5.455 -23.189 1.00 66.88 78 PRO A N 1
ATOM 639 C CA . PRO A 1 78 ? 20.575 -5.934 -24.237 1.00 66.88 78 PRO A CA 1
ATOM 640 C C . PRO A 1 78 ? 20.512 -7.461 -24.168 1.00 66.88 78 PRO A C 1
ATOM 642 O O . PRO A 1 78 ? 21.532 -8.133 -24.316 1.00 66.88 78 PRO A O 1
ATOM 645 N N . TYR A 1 79 ? 19.320 -8.020 -23.958 1.00 61.03 79 TYR A N 1
ATOM 646 C CA . TYR A 1 79 ? 19.110 -9.457 -24.094 1.00 61.03 79 TYR A CA 1
ATOM 647 C C . TYR A 1 79 ? 19.499 -9.870 -25.518 1.00 61.03 79 TYR A C 1
ATOM 649 O O . TYR A 1 79 ? 18.777 -9.579 -26.473 1.00 61.03 79 TYR A O 1
ATOM 657 N N . VAL A 1 80 ? 20.650 -10.529 -25.665 1.00 67.56 80 VAL A N 1
ATOM 658 C CA . VAL A 1 80 ? 21.047 -11.173 -26.916 1.00 67.56 80 VAL A CA 1
ATOM 659 C C . VAL A 1 80 ? 20.482 -12.592 -26.854 1.00 67.56 80 VAL A C 1
ATOM 661 O O . VAL A 1 80 ? 21.020 -13.420 -26.114 1.00 67.56 80 VAL A O 1
ATOM 664 N N . PRO A 1 81 ? 19.376 -12.905 -27.556 1.00 70.69 81 PRO A N 1
ATOM 665 C CA . PRO A 1 81 ? 18.920 -14.283 -27.635 1.00 70.69 81 PRO A CA 1
ATOM 666 C C . PRO A 1 81 ? 20.057 -15.134 -28.215 1.00 70.69 81 PRO A C 1
ATOM 668 O O . PRO A 1 81 ? 20.723 -14.681 -29.153 1.00 70.69 81 PRO A O 1
ATOM 671 N N . PRO A 1 82 ? 20.297 -16.354 -27.701 1.00 65.56 82 PRO A N 1
ATOM 672 C CA . PRO A 1 82 ? 21.295 -17.232 -28.288 1.00 65.56 82 PRO A CA 1
ATOM 673 C C . PRO A 1 82 ? 20.961 -17.408 -29.769 1.00 65.56 82 PRO A C 1
ATOM 675 O O . PRO A 1 82 ? 19.865 -17.868 -30.107 1.00 65.56 82 PRO A O 1
ATOM 678 N N . GLN A 1 83 ? 21.878 -16.991 -30.653 1.00 63.62 83 GLN A N 1
ATOM 679 C CA . GLN A 1 83 ? 21.735 -17.221 -32.085 1.00 63.62 83 GLN A CA 1
ATOM 680 C C . GLN A 1 83 ? 21.596 -18.727 -32.272 1.00 63.62 83 GLN A C 1
ATOM 682 O O . GLN A 1 83 ? 22.556 -19.481 -32.118 1.00 63.62 83 GLN A O 1
ATOM 687 N N . ARG A 1 84 ? 20.376 -19.174 -32.579 1.00 62.34 84 ARG A N 1
ATOM 688 C CA . ARG A 1 84 ? 20.156 -20.520 -33.083 1.00 62.34 84 ARG A CA 1
ATOM 689 C C . ARG A 1 84 ? 21.066 -20.653 -34.295 1.00 62.34 84 ARG A C 1
ATOM 691 O O . ARG A 1 84 ? 20.852 -19.958 -35.286 1.00 62.34 84 ARG A O 1
ATOM 698 N N . GLN A 1 85 ? 22.088 -21.501 -34.196 1.00 59.81 85 GLN A N 1
ATOM 699 C CA . GLN A 1 85 ? 22.835 -21.959 -35.357 1.00 59.81 85 GLN A CA 1
ATOM 700 C C . GLN A 1 85 ? 21.8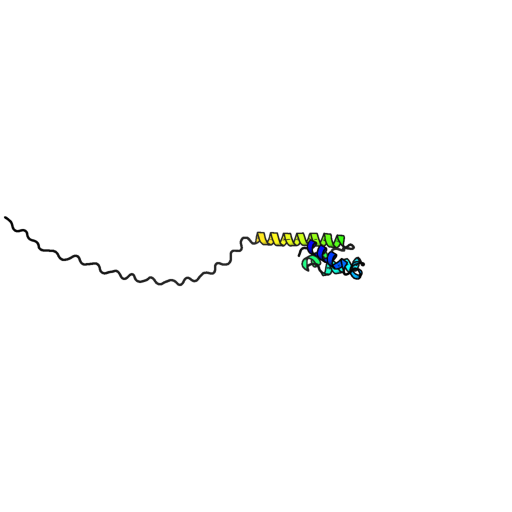09 -22.593 -36.290 1.00 59.81 85 GLN A C 1
ATOM 702 O O . GLN A 1 85 ? 21.364 -23.721 -36.082 1.00 59.81 85 GLN A O 1
ATOM 707 N N . ILE A 1 86 ? 21.365 -21.824 -37.282 1.00 59.62 86 ILE A N 1
ATOM 708 C CA . ILE A 1 86 ? 20.617 -22.360 -38.403 1.00 59.62 86 ILE A CA 1
ATOM 709 C C . ILE A 1 86 ? 21.614 -23.285 -39.081 1.00 59.62 86 ILE A C 1
ATOM 711 O O . ILE A 1 86 ? 22.556 -22.825 -39.725 1.00 59.62 86 ILE A O 1
ATOM 715 N N . TYR A 1 87 ? 21.454 -24.586 -38.856 1.00 54.28 87 TYR A N 1
ATOM 716 C CA . TYR A 1 87 ? 22.218 -25.599 -39.558 1.00 54.28 87 TYR A CA 1
ATOM 717 C C . TYR A 1 87 ? 21.891 -25.420 -41.040 1.00 54.28 87 TYR A C 1
ATOM 719 O O . TYR A 1 87 ? 20.806 -25.773 -41.499 1.00 54.28 87 TYR A O 1
ATOM 727 N N . ARG A 1 88 ? 22.785 -24.753 -41.771 1.00 56.22 88 ARG A N 1
ATOM 728 C CA . ARG A 1 88 ? 22.678 -24.580 -43.214 1.00 56.22 88 ARG A CA 1
ATOM 729 C C . ARG A 1 88 ? 23.339 -25.820 -43.809 1.00 56.22 88 ARG A C 1
ATOM 731 O O . ARG A 1 88 ? 24.563 -25.913 -43.727 1.00 56.22 88 ARG A O 1
ATOM 738 N N . PRO A 1 89 ? 22.582 -26.808 -44.321 1.00 54.12 89 PRO A N 1
ATOM 739 C CA . PRO A 1 89 ? 23.202 -27.973 -44.930 1.00 54.12 89 PRO A CA 1
ATOM 740 C C . PRO A 1 89 ? 24.102 -27.495 -46.070 1.00 54.12 89 PRO A C 1
ATOM 742 O O . PRO A 1 89 ? 23.691 -26.684 -46.905 1.00 54.12 89 PRO A O 1
ATOM 745 N N . ALA A 1 90 ? 25.355 -27.947 -46.055 1.00 61.62 90 ALA A N 1
ATOM 746 C CA . ALA A 1 90 ? 26.310 -27.653 -47.106 1.00 61.62 90 ALA A CA 1
ATOM 747 C C . ALA A 1 90 ? 25.757 -28.211 -48.421 1.00 61.62 90 ALA A C 1
ATOM 749 O O . ALA A 1 90 ? 25.593 -29.421 -48.577 1.00 61.62 90 ALA A O 1
ATOM 750 N N . VAL A 1 91 ? 25.430 -27.320 -49.354 1.00 68.50 91 VAL A N 1
ATOM 751 C CA . VAL A 1 91 ? 25.048 -27.715 -50.708 1.00 68.50 91 VAL A CA 1
ATOM 752 C C . VAL A 1 91 ? 26.311 -28.284 -51.364 1.00 68.50 91 VAL A C 1
ATOM 754 O O . VAL A 1 91 ? 27.325 -27.580 -51.392 1.00 68.50 91 VAL A O 1
ATOM 757 N N . PRO A 1 92 ? 26.313 -29.537 -51.850 1.00 64.31 92 PRO A N 1
ATOM 758 C CA . PRO A 1 92 ? 27.477 -30.074 -52.536 1.00 64.31 92 PRO A CA 1
ATOM 759 C C . PRO A 1 92 ? 27.757 -29.246 -53.801 1.00 64.31 92 PRO A C 1
ATOM 761 O O . PRO A 1 92 ? 26.814 -28.788 -54.454 1.00 64.31 92 PRO A O 1
ATOM 764 N N . PRO A 1 93 ? 29.034 -29.031 -54.164 1.00 58.59 93 PRO A N 1
ATOM 765 C CA . PRO A 1 93 ? 29.378 -28.253 -55.343 1.00 58.59 93 PRO A CA 1
ATOM 766 C C . PRO A 1 93 ? 28.806 -28.931 -56.590 1.00 58.59 93 PRO A C 1
ATOM 768 O O . PRO A 1 93 ? 29.118 -30.084 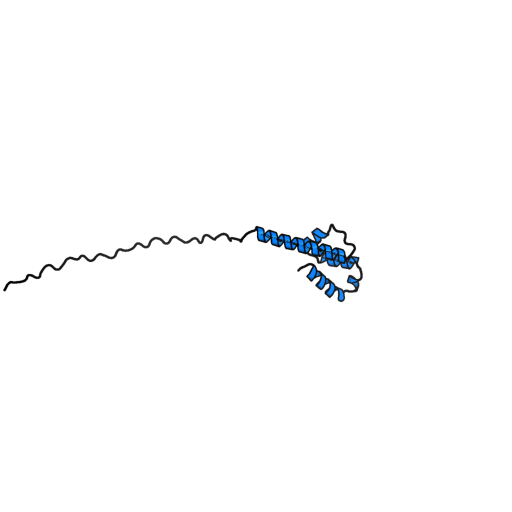-56.895 1.00 58.59 93 PRO A O 1
ATOM 771 N N . VAL A 1 94 ? 27.958 -28.202 -57.316 1.00 62.56 94 VAL A N 1
ATOM 772 C CA . VAL A 1 94 ? 27.464 -28.625 -58.626 1.00 62.56 94 VAL A CA 1
ATOM 773 C C . VAL A 1 94 ? 28.674 -28.742 -59.546 1.00 62.56 94 VAL A C 1
ATOM 775 O O . VAL A 1 94 ? 29.404 -27.776 -59.765 1.00 62.56 94 VAL A O 1
ATOM 778 N N . ARG A 1 95 ? 28.913 -2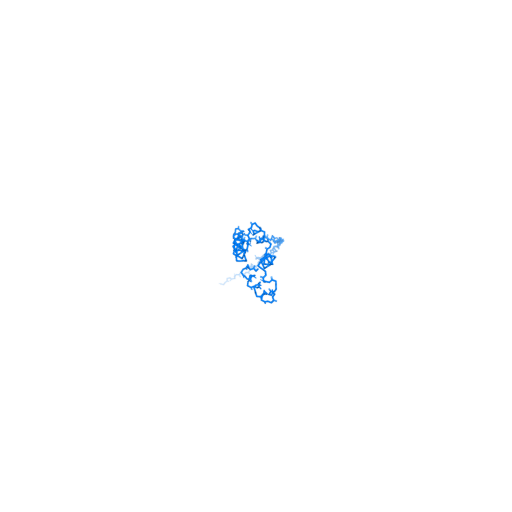9.950 -60.057 1.00 57.47 95 ARG A N 1
ATOM 779 C CA . ARG A 1 95 ? 29.957 -30.234 -61.042 1.00 57.47 95 ARG A CA 1
ATOM 780 C C . ARG A 1 95 ? 29.665 -29.394 -62.288 1.00 57.47 95 ARG A C 1
ATOM 782 O O . ARG A 1 95 ? 28.749 -29.711 -63.043 1.00 57.47 95 ARG A O 1
ATOM 789 N N . SER A 1 96 ? 30.425 -28.323 -62.498 1.00 57.91 96 SER A N 1
ATOM 790 C CA . SER A 1 96 ? 30.363 -27.536 -63.728 1.00 57.91 96 SER A CA 1
ATOM 791 C C . SER A 1 96 ? 30.767 -28.426 -64.901 1.00 57.91 96 SER A C 1
ATOM 793 O O . SER A 1 96 ? 31.948 -28.718 -65.097 1.00 57.91 96 SER A O 1
ATOM 795 N N . VAL A 1 97 ? 29.786 -28.895 -65.669 1.00 61.34 97 VAL A N 1
ATOM 796 C CA . VAL A 1 97 ? 30.036 -29.574 -66.939 1.00 61.34 97 VAL A CA 1
ATOM 797 C C . VAL A 1 97 ? 30.557 -28.513 -67.904 1.00 61.34 97 VAL A C 1
ATOM 799 O O . VAL A 1 97 ? 29.834 -27.604 -68.305 1.00 61.34 97 VAL A O 1
ATOM 802 N N . ARG A 1 98 ? 31.853 -28.583 -68.208 1.00 56.84 98 ARG A N 1
ATOM 803 C CA . ARG A 1 98 ? 32.524 -27.688 -69.1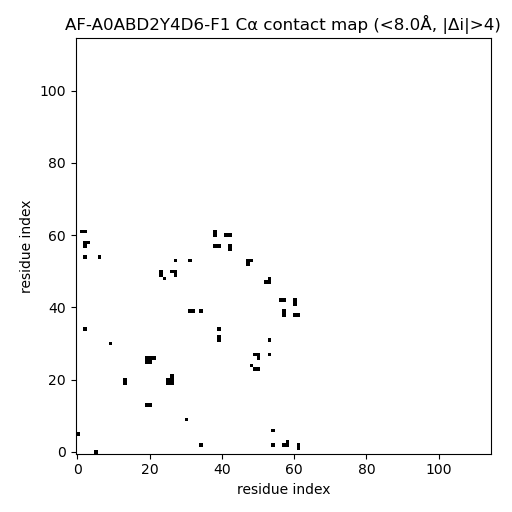53 1.00 56.84 98 ARG A CA 1
ATOM 804 C C . ARG A 1 98 ? 31.919 -27.928 -70.545 1.00 56.84 98 ARG A C 1
ATOM 806 O O . ARG A 1 98 ? 31.942 -29.077 -70.988 1.00 56.84 98 ARG A O 1
ATOM 813 N N . PRO A 1 99 ? 31.383 -26.912 -71.243 1.00 58.34 99 PRO A N 1
ATOM 814 C CA . PRO A 1 99 ? 30.933 -27.106 -72.614 1.00 58.34 99 PRO A CA 1
ATOM 815 C C . PRO A 1 99 ? 32.137 -27.438 -73.518 1.00 58.34 99 PRO A C 1
ATOM 817 O O . PRO A 1 99 ? 33.244 -26.942 -73.269 1.00 58.34 99 PRO A O 1
ATOM 820 N N . PRO A 1 100 ? 31.954 -28.291 -74.541 1.00 57.00 100 PRO A N 1
ATOM 821 C CA . PRO A 1 100 ? 33.021 -28.646 -75.465 1.00 57.00 100 PRO A CA 1
ATOM 822 C C . PRO A 1 100 ? 33.468 -27.414 -76.259 1.00 57.00 100 PRO A C 1
ATOM 824 O O . PRO A 1 100 ? 32.654 -26.659 -76.786 1.00 57.00 100 PRO A O 1
ATOM 827 N N . GLN A 1 101 ? 34.784 -27.212 -76.323 1.00 59.59 101 GLN A N 1
ATOM 828 C CA . GLN A 1 101 ? 35.412 -26.180 -77.147 1.00 59.59 101 GLN A CA 1
ATOM 829 C C . GLN A 1 101 ? 35.219 -26.534 -78.632 1.00 59.59 101 GLN A C 1
ATOM 831 O O . GLN A 1 101 ? 35.511 -27.673 -79.009 1.00 59.59 101 GLN A O 1
ATOM 836 N N . PRO A 1 102 ? 34.769 -25.605 -79.492 1.00 52.59 102 PRO A N 1
ATOM 837 C CA . PRO A 1 102 ? 34.725 -25.851 -80.925 1.00 52.59 102 PRO A CA 1
ATOM 838 C C . PRO A 1 102 ? 36.148 -25.882 -81.497 1.00 52.59 102 PRO A C 1
ATOM 840 O O . PRO A 1 102 ? 36.907 -24.918 -81.397 1.00 52.59 102 PRO A O 1
ATOM 843 N N . SER A 1 103 ? 36.513 -27.006 -82.112 1.00 55.03 103 SER A N 1
ATOM 844 C CA . SER A 1 103 ? 37.752 -27.153 -82.869 1.00 55.03 103 SER A CA 1
ATOM 845 C C . SER A 1 103 ? 37.694 -26.286 -84.128 1.00 55.03 103 SER A C 1
ATOM 847 O O . SER A 1 103 ? 36.994 -26.615 -85.086 1.00 55.03 103 SER A O 1
ATOM 849 N N . PHE A 1 104 ? 38.437 -25.181 -84.146 1.00 54.75 104 PHE A N 1
ATOM 850 C CA . PHE A 1 104 ? 38.639 -24.384 -85.353 1.00 54.75 104 PHE A CA 1
ATOM 851 C C . PHE A 1 104 ? 39.641 -25.108 -86.259 1.00 54.75 104 PHE A C 1
ATOM 853 O O . PHE A 1 104 ? 40.856 -25.018 -86.096 1.00 54.75 104 PHE A O 1
ATOM 860 N N . SER A 1 105 ? 39.134 -25.904 -87.192 1.00 58.47 105 SER A N 1
ATOM 861 C CA . SER A 1 105 ? 39.928 -26.508 -88.261 1.00 58.47 105 SER A CA 1
ATOM 862 C C . SER A 1 105 ? 39.021 -26.777 -89.443 1.00 58.47 105 SER A C 1
ATOM 864 O O . SER A 1 105 ? 38.455 -27.857 -89.531 1.00 58.47 105 SER A O 1
ATOM 866 N N . GLN A 1 106 ? 38.876 -25.782 -90.320 1.00 55.72 106 GLN A N 1
ATOM 867 C CA . GLN A 1 106 ? 38.682 -25.951 -91.765 1.00 55.72 106 GLN A CA 1
ATOM 868 C C . GLN A 1 106 ? 38.388 -24.588 -92.389 1.00 55.72 106 GLN A C 1
ATOM 870 O O . GLN A 1 106 ? 37.284 -24.092 -92.274 1.00 55.72 106 GLN A O 1
ATOM 875 N N . PHE A 1 107 ? 39.390 -23.997 -93.037 1.00 45.16 107 PHE A N 1
ATOM 876 C CA . PHE A 1 107 ? 39.245 -23.300 -94.320 1.00 45.16 107 PHE A CA 1
ATOM 877 C C . PHE A 1 107 ? 40.655 -23.157 -94.907 1.00 45.16 107 PHE A C 1
ATOM 879 O O . PHE A 1 107 ? 41.286 -22.106 -94.880 1.00 45.16 107 PHE A O 1
ATOM 886 N N . ARG A 1 108 ? 41.195 -24.280 -95.392 1.00 49.66 108 ARG A N 1
ATOM 887 C CA . ARG A 1 108 ? 42.242 -24.252 -96.415 1.00 49.66 108 ARG A CA 1
ATOM 888 C C . ARG A 1 108 ? 41.538 -24.343 -97.757 1.00 49.66 108 ARG A C 1
ATOM 890 O O . ARG A 1 108 ? 40.893 -25.349 -98.024 1.00 49.66 108 ARG A O 1
ATOM 897 N N . GLY A 1 109 ? 41.728 -23.332 -98.594 1.00 53.41 109 GLY A N 1
ATOM 898 C CA . GLY A 1 109 ? 41.502 -23.462 -100.027 1.00 53.41 109 GLY A CA 1
ATOM 899 C C . GLY A 1 109 ? 40.693 -22.332 -100.631 1.00 53.41 109 GLY A C 1
ATOM 900 O O . GLY A 1 109 ? 39.534 -22.537 -100.943 1.00 53.41 109 GLY A O 1
ATOM 901 N N . PHE A 1 110 ? 41.334 -21.194 -100.890 1.00 49.66 110 PHE A N 1
ATOM 902 C CA . PHE A 1 110 ? 41.071 -20.447 -102.118 1.00 49.66 110 PHE A CA 1
ATOM 903 C C . PHE A 1 110 ? 42.404 -19.930 -102.662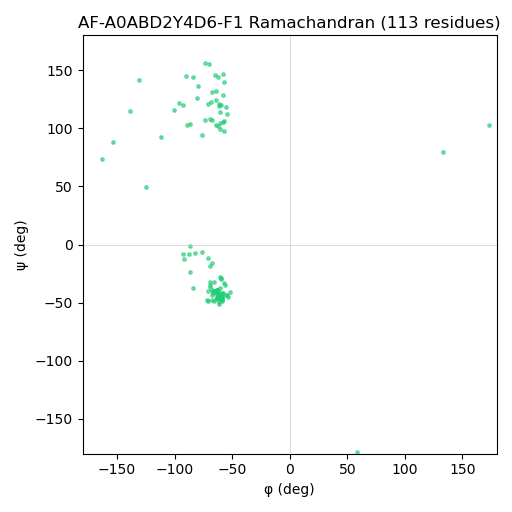 1.00 49.66 110 PHE A C 1
ATOM 905 O O . PHE A 1 110 ? 43.129 -19.182 -102.011 1.00 49.66 110 PHE A O 1
ATOM 912 N N . ARG A 1 111 ? 42.758 -20.450 -103.837 1.00 54.41 111 ARG A N 1
ATOM 913 C CA . ARG A 1 111 ? 43.976 -20.186 -104.603 1.00 54.41 111 ARG A CA 1
ATOM 914 C C . ARG A 1 111 ? 43.626 -19.107 -105.635 1.00 54.41 111 ARG A C 1
ATOM 916 O O . ARG A 1 111 ? 42.718 -19.364 -106.424 1.00 54.41 111 ARG A O 1
ATOM 923 N N . PRO A 1 112 ? 44.278 -17.937 -105.670 1.00 57.06 112 PRO A N 1
ATOM 924 C CA . PRO A 1 112 ? 44.072 -17.001 -106.769 1.00 57.06 112 PRO A CA 1
ATOM 925 C C . PRO A 1 112 ? 44.884 -17.445 -107.999 1.00 57.06 112 PRO A C 1
ATOM 927 O O . PRO A 1 112 ? 46.030 -17.876 -107.865 1.00 57.06 112 PRO A O 1
ATOM 930 N N . GLN A 1 113 ? 44.272 -17.386 -109.187 1.00 52.25 113 GLN A N 1
ATOM 931 C CA . GLN A 1 113 ? 44.966 -17.528 -110.473 1.00 52.25 113 GLN A CA 1
ATOM 932 C C . GLN A 1 113 ? 45.432 -16.148 -110.969 1.00 52.25 113 GLN A C 1
ATOM 934 O O . GLN A 1 113 ? 44.715 -15.173 -110.739 1.00 52.25 113 GLN A O 1
ATOM 939 N N . PRO A 1 114 ? 46.595 -16.053 -111.634 1.00 59.31 114 PRO A N 1
ATOM 940 C CA . PRO A 1 114 ? 47.085 -14.798 -112.190 1.00 59.31 114 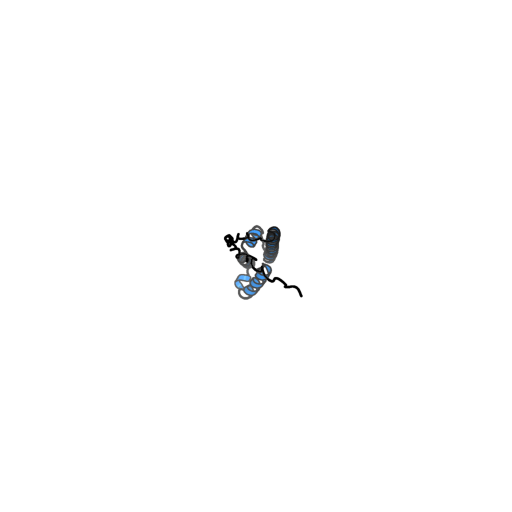PRO A CA 1
ATOM 941 C C . PRO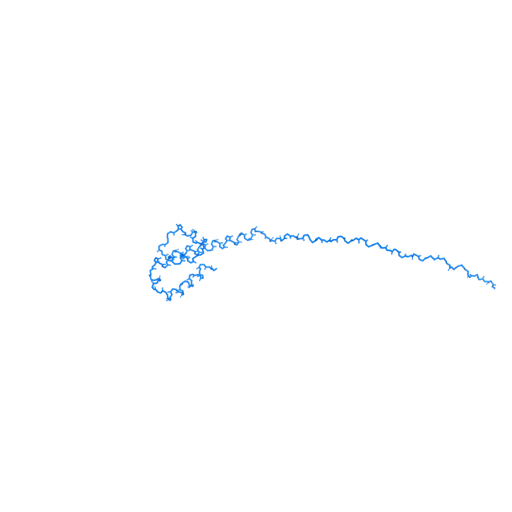 A 1 114 ? 46.480 -14.513 -113.575 1.00 59.31 114 PRO A C 1
ATOM 943 O O . PRO A 1 114 ? 46.303 -15.432 -114.376 1.00 59.31 114 PRO A O 1
ATOM 946 N N . LEU A 1 115 ? 46.223 -13.233 -113.846 1.00 45.84 115 LEU A N 1
ATOM 947 C CA . LEU A 1 115 ? 46.134 -12.632 -115.180 1.00 45.84 115 LEU A CA 1
ATOM 948 C C . LEU A 1 115 ? 47.138 -11.480 -115.233 1.00 45.84 115 LEU A C 1
ATOM 950 O O . LEU A 1 115 ? 47.208 -10.745 -114.220 1.00 45.84 115 LEU A O 1
#

Organism: NCBI:txid153742